Protein AF-A0A354HU44-F1 (afdb_monomer_lite)

Secondary structure (DSSP, 8-state):
-----EETT--GGGGSHHHHH-HHHHHHHHTS--SS-HHHHHHHHHHHHHHHHIIIII--S-----SEE--

Structure (mmCIF, N/CA/C/O backbone):
data_AF-A0A354HU44-F1
#
_entry.id   AF-A0A354HU44-F1
#
loop_
_atom_site.group_PDB
_atom_site.id
_atom_site.type_symbol
_atom_site.label_atom_id
_atom_site.label_alt_id
_atom_site.label_comp_id
_atom_site.label_asym_id
_atom_site.label_entity_id
_atom_site.label_seq_id
_atom_site.pdbx_PDB_ins_code
_atom_site.Cartn_x
_atom_site.Cartn_y
_atom_site.Cartn_z
_atom_site.occupancy
_atom_site.B_iso_or_equiv
_atom_site.auth_seq_id
_atom_site.auth_comp_id
_atom_site.auth_asym_id
_atom_site.auth_atom_id
_atom_site.pdbx_PDB_model_num
ATOM 1 N N . ASP A 1 1 ? -17.543 4.018 4.313 1.00 74.12 1 ASP A N 1
ATOM 2 C CA . ASP A 1 1 ? -16.59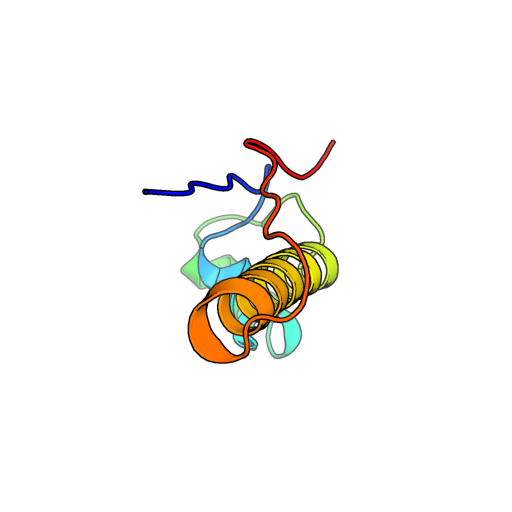8 4.837 3.530 1.00 74.12 1 ASP A CA 1
ATOM 3 C C . ASP A 1 1 ? -15.691 3.972 2.678 1.00 74.12 1 ASP A C 1
ATOM 5 O O . ASP A 1 1 ? -15.500 2.802 2.995 1.00 74.12 1 ASP A O 1
ATOM 9 N N . THR A 1 2 ? -15.171 4.531 1.587 1.00 85.69 2 THR A N 1
ATOM 10 C CA . THR A 1 2 ? -14.209 3.870 0.697 1.00 85.69 2 THR A CA 1
ATOM 11 C C . THR A 1 2 ? -12.934 4.700 0.661 1.00 85.69 2 THR A C 1
ATOM 13 O O . THR A 1 2 ? -12.990 5.893 0.371 1.00 85.69 2 THR A O 1
ATOM 16 N N . PHE A 1 3 ? -11.793 4.064 0.923 1.00 91.25 3 PHE A N 1
ATOM 17 C CA . PHE A 1 3 ? -10.476 4.697 0.894 1.00 91.25 3 PHE A CA 1
ATOM 18 C C . PHE A 1 3 ? -9.656 4.116 -0.252 1.00 91.25 3 PHE A C 1
ATOM 20 O O . PHE A 1 3 ? -9.600 2.900 -0.420 1.00 91.25 3 PHE A O 1
ATOM 27 N N . ASN A 1 4 ? -9.030 4.986 -1.042 1.00 91.56 4 ASN A N 1
ATOM 28 C CA . ASN A 1 4 ? -8.199 4.595 -2.175 1.00 91.56 4 ASN A CA 1
ATOM 29 C C . ASN A 1 4 ? -6.827 5.257 -2.035 1.00 91.56 4 ASN A C 1
ATOM 31 O O . ASN A 1 4 ? -6.750 6.478 -1.920 1.00 91.56 4 ASN A O 1
ATOM 35 N N . ALA A 1 5 ? -5.768 4.451 -2.089 1.00 91.81 5 ALA A N 1
ATOM 36 C CA . ALA A 1 5 ? -4.382 4.903 -2.074 1.00 91.81 5 ALA A CA 1
ATOM 37 C C . ALA A 1 5 ? -3.694 4.509 -3.384 1.00 91.81 5 ALA A C 1
ATOM 39 O O . ALA A 1 5 ? -3.767 3.354 -3.808 1.00 91.81 5 ALA A O 1
ATOM 40 N N . TYR A 1 6 ? -2.995 5.452 -4.010 1.00 91.25 6 TYR A N 1
ATOM 41 C CA . TYR A 1 6 ? -2.181 5.205 -5.195 1.00 91.25 6 TYR A CA 1
ATOM 42 C C . TYR A 1 6 ? -0.695 5.344 -4.864 1.00 91.25 6 TYR A C 1
ATOM 44 O O . TYR A 1 6 ? -0.236 6.421 -4.498 1.00 91.25 6 TYR A O 1
ATOM 52 N N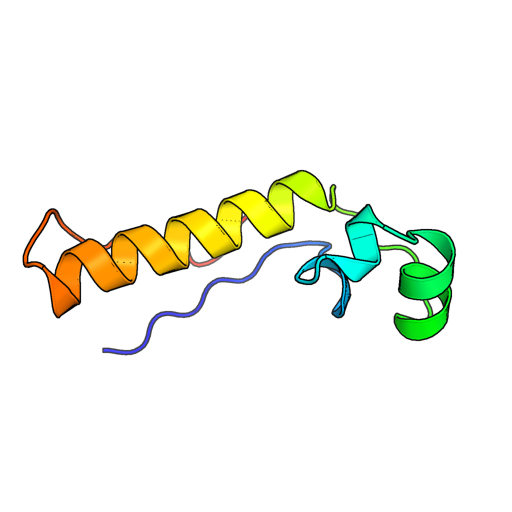 . ILE A 1 7 ? 0.078 4.268 -5.026 1.00 90.69 7 ILE A N 1
ATOM 53 C CA . ILE A 1 7 ? 1.536 4.311 -4.860 1.00 90.69 7 ILE A CA 1
ATOM 54 C C . ILE A 1 7 ? 2.174 4.519 -6.230 1.00 90.69 7 ILE A C 1
ATOM 56 O O . ILE A 1 7 ? 2.177 3.626 -7.085 1.00 90.69 7 ILE A O 1
ATOM 60 N N . LYS A 1 8 ? 2.717 5.714 -6.450 1.00 89.44 8 LYS A N 1
ATOM 61 C CA . LYS A 1 8 ? 3.344 6.095 -7.711 1.00 89.44 8 LYS A CA 1
ATOM 62 C C . LYS A 1 8 ? 4.539 5.186 -7.989 1.00 89.44 8 LYS A C 1
ATOM 64 O O . LYS A 1 8 ? 5.347 4.921 -7.104 1.00 89.44 8 LYS A O 1
ATOM 69 N N . GLY A 1 9 ? 4.637 4.690 -9.222 1.00 83.81 9 GLY A N 1
ATOM 70 C CA . GLY A 1 9 ? 5.762 3.865 -9.677 1.00 83.81 9 GLY A CA 1
ATOM 71 C C . GLY A 1 9 ? 5.787 2.418 -9.164 1.00 83.81 9 GLY A C 1
ATOM 72 O O . GLY A 1 9 ? 6.706 1.669 -9.513 1.00 83.81 9 GLY A O 1
ATOM 73 N N . ALA A 1 10 ? 4.785 1.998 -8.384 1.00 83.19 10 ALA A N 1
ATOM 74 C CA . ALA A 1 10 ? 4.629 0.605 -7.981 1.00 83.19 10 ALA A CA 1
ATOM 75 C C . ALA A 1 10 ? 4.267 -0.283 -9.188 1.00 83.19 10 ALA A C 1
ATOM 77 O O . ALA A 1 10 ? 3.399 0.048 -10.000 1.00 83.19 10 ALA A O 1
ATOM 78 N N . GLY A 1 11 ? 4.934 -1.432 -9.309 1.00 80.75 11 GLY A N 1
ATOM 79 C CA . GLY A 1 11 ? 4.488 -2.533 -10.162 1.00 80.75 11 GLY A CA 1
ATOM 80 C C . GLY A 1 11 ? 3.437 -3.382 -9.444 1.00 80.75 11 GLY A C 1
ATOM 81 O O . GLY A 1 11 ? 3.325 -3.338 -8.221 1.00 80.75 11 GLY A O 1
ATOM 82 N N . HIS A 1 12 ? 2.692 -4.203 -10.186 1.00 80.00 12 HIS A N 1
ATOM 83 C CA . HIS A 1 12 ? 1.650 -5.061 -9.610 1.00 80.00 12 HIS A CA 1
ATOM 84 C C . HIS A 1 12 ? 2.222 -6.015 -8.549 1.00 80.00 12 HIS A C 1
ATOM 86 O O . HIS A 1 12 ? 1.727 -6.086 -7.428 1.00 80.00 12 HIS A O 1
ATOM 92 N N . PHE A 1 13 ? 3.345 -6.670 -8.862 1.00 79.00 13 PHE A N 1
ATOM 93 C CA . PHE A 1 13 ? 4.014 -7.578 -7.923 1.00 79.00 13 PHE A CA 1
ATOM 94 C C . PHE A 1 13 ? 4.839 -6.873 -6.842 1.00 79.00 13 PHE A C 1
ATOM 96 O O . PHE A 1 13 ? 5.301 -7.534 -5.916 1.00 79.00 13 PHE A O 1
ATOM 103 N N . THR A 1 14 ? 5.007 -5.549 -6.917 1.00 76.38 14 THR A N 1
ATOM 104 C CA . THR A 1 14 ? 5.745 -4.764 -5.911 1.00 76.38 14 THR A CA 1
ATOM 105 C C . THR A 1 14 ? 5.053 -4.791 -4.541 1.00 76.38 14 THR A C 1
ATOM 107 O O . THR A 1 14 ? 5.681 -4.487 -3.536 1.00 76.38 14 THR A O 1
ATOM 110 N N . LEU A 1 15 ? 3.784 -5.210 -4.490 1.00 75.44 15 LEU A N 1
ATOM 111 C CA . LEU A 1 15 ? 3.006 -5.395 -3.262 1.00 75.44 15 LEU A CA 1
ATOM 112 C C . LEU A 1 15 ? 3.079 -6.820 -2.691 1.00 75.44 15 LEU A C 1
ATOM 114 O O . LEU A 1 15 ? 2.301 -7.172 -1.812 1.00 75.44 15 LEU A O 1
ATOM 118 N N . THR A 1 16 ? 3.980 -7.659 -3.201 1.00 79.50 16 THR A N 1
ATOM 119 C CA . THR A 1 16 ? 4.116 -9.056 -2.772 1.00 79.50 16 THR A CA 1
ATOM 120 C C . THR A 1 16 ? 5.545 -9.357 -2.340 1.00 79.50 16 THR A C 1
ATOM 122 O O . THR A 1 16 ? 6.497 -8.782 -2.872 1.00 79.50 16 THR A O 1
ATOM 125 N N . ASP A 1 17 ? 5.715 -10.342 -1.456 1.00 77.56 17 ASP A N 1
ATOM 126 C CA . ASP A 1 17 ? 7.039 -10.833 -1.047 1.00 77.56 17 ASP A CA 1
ATOM 127 C C . ASP A 1 17 ? 7.870 -11.364 -2.222 1.00 77.56 17 ASP A C 1
ATOM 129 O O . ASP A 1 17 ? 9.098 -11.435 -2.137 1.00 77.56 17 ASP A O 1
ATOM 133 N N . LEU A 1 18 ? 7.231 -11.699 -3.348 1.00 81.06 18 LEU A N 1
ATOM 134 C CA . LEU A 1 18 ? 7.924 -12.096 -4.568 1.00 81.06 18 LEU A CA 1
ATOM 135 C C . LEU A 1 18 ? 8.875 -11.000 -5.059 1.00 81.06 18 LEU A C 1
ATOM 137 O O . LEU A 1 18 ? 9.968 -11.318 -5.521 1.00 81.06 18 LEU A O 1
ATOM 141 N N . ALA A 1 19 ? 8.503 -9.725 -4.930 1.00 79.19 19 ALA A N 1
ATOM 142 C CA . ALA A 1 19 ? 9.369 -8.626 -5.341 1.00 79.19 19 ALA A CA 1
ATOM 143 C C . ALA A 1 19 ? 10.603 -8.468 -4.434 1.00 79.19 19 ALA A C 1
ATOM 145 O O . ALA A 1 19 ? 11.642 -8.030 -4.922 1.00 79.19 19 ALA A O 1
ATOM 146 N N . LEU A 1 20 ? 10.534 -8.893 -3.165 1.00 80.12 20 LEU A N 1
ATOM 147 C CA . LEU A 1 20 ? 11.695 -8.961 -2.267 1.00 80.12 20 LEU A CA 1
ATOM 148 C C . LEU A 1 20 ? 12.539 -10.222 -2.499 1.00 80.12 20 LEU A C 1
ATOM 150 O O . LEU A 1 20 ? 13.766 -10.168 -2.478 1.00 80.12 20 LEU A O 1
ATOM 154 N N . ARG A 1 21 ? 11.891 -11.374 -2.710 1.00 85.19 21 ARG A N 1
ATOM 155 C CA . ARG A 1 21 ? 12.559 -12.680 -2.832 1.00 85.19 21 ARG A CA 1
ATOM 156 C C . ARG A 1 21 ? 13.156 -12.931 -4.213 1.00 85.19 21 ARG A C 1
ATOM 158 O O . ARG A 1 21 ? 14.183 -13.593 -4.311 1.00 85.19 21 ARG A O 1
ATOM 165 N N . SER A 1 22 ? 12.520 -12.439 -5.273 1.00 83.50 22 SER A N 1
ATOM 166 C CA . SER A 1 22 ? 12.984 -12.590 -6.653 1.00 83.50 22 SER A CA 1
ATOM 167 C C . SER A 1 22 ? 12.626 -11.362 -7.500 1.00 83.50 22 SER A C 1
ATOM 169 O O . SER A 1 22 ? 11.679 -11.390 -8.296 1.00 83.50 22 SER A O 1
ATOM 171 N N . PRO A 1 23 ? 13.416 -10.276 -7.389 1.00 81.81 23 PRO A N 1
ATOM 172 C CA . PRO A 1 23 ? 13.216 -9.064 -8.182 1.00 81.81 23 PRO A CA 1
ATOM 173 C C . PRO A 1 23 ? 13.216 -9.332 -9.692 1.00 81.81 23 PRO A C 1
ATOM 175 O O . PRO A 1 23 ? 12.485 -8.692 -10.444 1.00 81.81 23 PRO A O 1
ATOM 178 N N . LEU A 1 24 ? 14.015 -10.303 -10.153 1.00 84.69 24 LEU A N 1
ATOM 179 C CA . LEU A 1 24 ? 14.068 -10.691 -11.562 1.00 84.69 24 LEU A CA 1
ATOM 180 C C . LEU A 1 24 ? 12.732 -11.274 -12.037 1.00 84.69 24 LEU A C 1
ATOM 182 O O . LEU A 1 24 ? 12.207 -10.836 -13.059 1.00 84.69 24 LEU A O 1
ATOM 186 N N . LEU A 1 25 ? 12.162 -12.225 -11.289 1.00 82.75 25 LEU A N 1
ATOM 187 C CA . LEU A 1 25 ? 10.893 -12.845 -11.663 1.00 82.75 25 LEU A CA 1
ATOM 188 C C . LEU A 1 25 ? 9.742 -11.839 -11.564 1.00 82.75 25 LEU A C 1
ATOM 190 O O . LEU A 1 25 ? 8.912 -11.769 -12.468 1.00 82.75 25 LEU A O 1
ATOM 194 N N . ALA A 1 26 ? 9.747 -10.988 -10.535 1.00 84.25 26 ALA A N 1
ATOM 195 C CA . ALA A 1 26 ? 8.786 -9.899 -10.408 1.00 84.25 26 ALA A CA 1
ATOM 196 C C . ALA A 1 26 ? 8.845 -8.927 -11.602 1.00 84.25 26 ALA A C 1
ATOM 198 O O . ALA A 1 26 ? 7.802 -8.483 -12.075 1.00 84.25 26 ALA A O 1
ATOM 199 N N . ARG A 1 27 ? 10.035 -8.618 -12.138 1.00 82.56 27 ARG A N 1
ATOM 200 C CA . ARG A 1 27 ? 10.192 -7.794 -13.354 1.00 82.56 27 ARG A CA 1
ATOM 201 C C . ARG A 1 27 ? 9.633 -8.474 -14.601 1.00 82.56 27 ARG A C 1
ATOM 203 O O . ARG A 1 27 ? 8.962 -7.808 -15.382 1.00 82.56 27 ARG A O 1
ATOM 210 N N . ILE A 1 28 ? 9.902 -9.769 -14.781 1.00 86.12 28 ILE A N 1
ATOM 211 C CA . ILE A 1 28 ? 9.387 -10.550 -15.916 1.00 86.12 28 ILE A CA 1
ATOM 212 C C . ILE A 1 28 ? 7.856 -10.554 -15.893 1.00 86.12 28 ILE A C 1
ATOM 214 O O . ILE A 1 28 ? 7.227 -10.221 -16.892 1.00 86.12 28 ILE A O 1
ATOM 218 N N . LEU A 1 29 ? 7.259 -10.858 -14.739 1.00 84.50 29 LEU A N 1
ATOM 219 C CA . LEU A 1 29 ? 5.805 -10.934 -14.593 1.00 84.50 29 LEU A CA 1
ATOM 220 C C . LEU A 1 29 ? 5.123 -9.561 -14.674 1.00 84.50 29 LEU A C 1
ATOM 222 O O . LEU A 1 29 ? 4.020 -9.458 -15.199 1.00 84.50 29 LEU A O 1
ATOM 226 N N . ASN A 1 30 ? 5.776 -8.495 -14.198 1.00 81.25 30 ASN A N 1
ATOM 227 C CA . ASN A 1 30 ? 5.286 -7.125 -14.377 1.00 81.25 30 ASN A CA 1
ATOM 228 C C . ASN A 1 30 ? 5.420 -6.623 -15.829 1.00 81.25 30 ASN A C 1
ATOM 230 O O . ASN A 1 30 ? 4.868 -5.571 -16.148 1.00 81.25 30 ASN A O 1
ATOM 234 N N . GLY A 1 31 ? 6.208 -7.287 -16.686 1.00 81.75 31 GLY A N 1
ATOM 235 C CA . GLY A 1 31 ? 6.543 -6.827 -18.043 1.00 81.75 31 GLY A CA 1
ATOM 236 C C . GLY A 1 31 ? 7.419 -5.565 -18.098 1.00 81.75 31 GLY A C 1
ATOM 237 O O . GLY A 1 31 ? 7.807 -5.121 -19.176 1.00 81.75 31 GLY A O 1
ATOM 238 N N . ARG A 1 32 ? 7.744 -4.973 -16.943 1.00 77.31 32 ARG A N 1
ATOM 239 C CA . ARG A 1 32 ? 8.587 -3.783 -16.780 1.00 77.31 32 ARG A CA 1
ATOM 240 C C . ARG A 1 32 ? 9.207 -3.746 -15.386 1.00 77.31 32 ARG A C 1
ATOM 242 O O . ARG A 1 32 ? 8.713 -4.381 -14.453 1.00 77.31 32 ARG A O 1
ATOM 249 N N . ALA A 1 33 ? 10.279 -2.973 -15.235 1.00 74.44 33 ALA A N 1
ATOM 250 C CA . ALA A 1 33 ? 10.800 -2.649 -13.913 1.00 74.44 33 ALA A CA 1
ATOM 251 C C . ALA A 1 33 ? 9.845 -1.691 -13.188 1.00 74.44 33 ALA A C 1
ATOM 253 O O . ALA A 1 33 ? 9.340 -0.743 -13.792 1.00 74.44 33 ALA A O 1
ATOM 254 N N . ALA A 1 34 ? 9.601 -1.947 -11.902 1.00 77.06 34 ALA A N 1
ATOM 255 C CA . ALA A 1 34 ? 9.012 -0.941 -11.028 1.00 77.06 34 ALA A CA 1
ATOM 256 C C . ALA A 1 34 ? 10.000 0.226 -10.892 1.00 77.06 34 ALA A C 1
ATOM 258 O O . ALA A 1 34 ? 11.212 0.009 -10.875 1.00 77.06 34 ALA A O 1
ATOM 259 N N . THR A 1 35 ? 9.485 1.450 -10.819 1.00 77.75 35 THR A N 1
ATOM 260 C CA . THR A 1 35 ? 10.311 2.660 -10.671 1.00 77.75 35 THR A CA 1
ATOM 261 C C . THR A 1 35 ? 10.413 3.116 -9.217 1.00 77.75 35 THR A C 1
ATOM 263 O O . THR A 1 35 ? 11.121 4.075 -8.934 1.00 77.75 35 THR A O 1
ATOM 266 N N . THR A 1 36 ? 9.705 2.435 -8.314 1.00 78.69 36 THR A N 1
ATOM 267 C CA . THR A 1 36 ? 9.665 2.710 -6.875 1.00 78.69 36 THR A CA 1
ATOM 268 C C . THR A 1 36 ? 10.245 1.539 -6.095 1.00 78.69 36 THR A C 1
ATOM 270 O O . THR A 1 36 ? 10.077 0.378 -6.478 1.00 78.69 36 THR A O 1
ATOM 273 N N . GLU A 1 37 ? 10.910 1.855 -4.985 1.00 82.94 37 GLU A N 1
ATOM 274 C CA . GLU A 1 37 ? 11.498 0.879 -4.073 1.00 82.94 37 GLU A CA 1
ATOM 275 C C . GLU A 1 37 ? 10.445 -0.097 -3.535 1.00 82.94 37 GLU A C 1
ATOM 277 O O . GLU A 1 37 ? 9.431 0.296 -2.955 1.00 82.94 37 GLU A O 1
ATOM 282 N N . THR A 1 38 ? 10.702 -1.397 -3.697 1.00 82.69 38 THR A N 1
ATOM 283 C CA . THR A 1 38 ? 9.757 -2.452 -3.289 1.00 82.69 38 THR A CA 1
ATOM 284 C C . THR A 1 38 ? 9.478 -2.411 -1.790 1.00 82.69 38 THR A C 1
ATOM 286 O O . THR A 1 38 ? 8.331 -2.537 -1.363 1.00 82.69 38 THR A O 1
ATOM 289 N N . GLU A 1 39 ? 10.517 -2.183 -0.987 1.00 85.31 39 GLU A N 1
ATOM 290 C CA . GLU A 1 39 ? 10.388 -2.091 0.465 1.00 85.31 39 GLU A CA 1
ATOM 291 C C . GLU A 1 39 ? 9.500 -0.913 0.889 1.00 85.31 39 GLU A C 1
ATOM 293 O O . GLU A 1 39 ? 8.694 -1.056 1.808 1.00 85.31 39 GLU A O 1
ATOM 298 N N . TYR A 1 40 ? 9.594 0.229 0.196 1.00 88.00 40 TYR A N 1
ATOM 299 C CA . TYR A 1 40 ? 8.733 1.383 0.454 1.00 88.00 40 TYR A CA 1
ATOM 300 C C . TYR A 1 40 ? 7.264 1.042 0.191 1.00 88.00 40 TYR A C 1
ATOM 302 O O . TYR A 1 40 ? 6.421 1.258 1.059 1.00 88.00 40 TYR A O 1
ATOM 310 N N . CYS A 1 41 ? 6.959 0.448 -0.967 1.00 88.56 41 CYS A N 1
ATOM 311 C CA . CYS A 1 41 ? 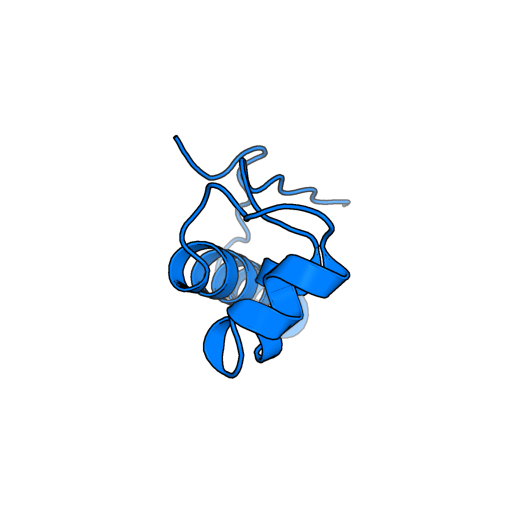5.593 0.053 -1.311 1.00 88.56 41 CYS A CA 1
ATOM 312 C C . CYS A 1 41 ? 4.991 -0.905 -0.273 1.00 88.56 41 CYS A C 1
ATOM 314 O O . CYS A 1 41 ? 3.866 -0.692 0.178 1.00 88.56 41 CYS A O 1
ATOM 316 N N . LEU A 1 42 ? 5.748 -1.930 0.133 1.00 88.69 42 LEU A N 1
ATOM 317 C CA . LEU A 1 42 ? 5.300 -2.908 1.126 1.00 88.69 42 LEU A CA 1
ATOM 318 C C . LEU A 1 42 ? 5.078 -2.274 2.500 1.00 88.69 42 LEU A C 1
ATOM 320 O O . LEU A 1 42 ? 4.048 -2.522 3.123 1.00 88.69 42 LEU A O 1
ATOM 324 N N . LYS A 1 43 ? 5.997 -1.419 2.968 1.00 90.69 43 LYS A N 1
ATOM 325 C CA . LYS A 1 43 ? 5.829 -0.705 4.243 1.00 90.69 43 LYS A CA 1
ATOM 326 C C . LYS A 1 43 ? 4.606 0.209 4.225 1.00 90.69 43 LYS A C 1
ATOM 328 O O . LYS A 1 43 ? 3.863 0.216 5.202 1.00 90.69 43 LYS A O 1
ATOM 333 N N . THR A 1 44 ? 4.372 0.933 3.130 1.00 92.12 44 THR A N 1
ATOM 334 C CA . THR A 1 44 ? 3.203 1.812 2.987 1.00 92.12 44 THR A CA 1
ATOM 335 C C . THR A 1 44 ? 1.898 1.020 3.033 1.00 92.12 44 THR A C 1
ATOM 337 O O . THR A 1 44 ? 1.017 1.365 3.816 1.00 92.12 44 THR A O 1
ATOM 340 N N . VAL A 1 45 ? 1.773 -0.069 2.264 1.00 91.25 45 VAL A N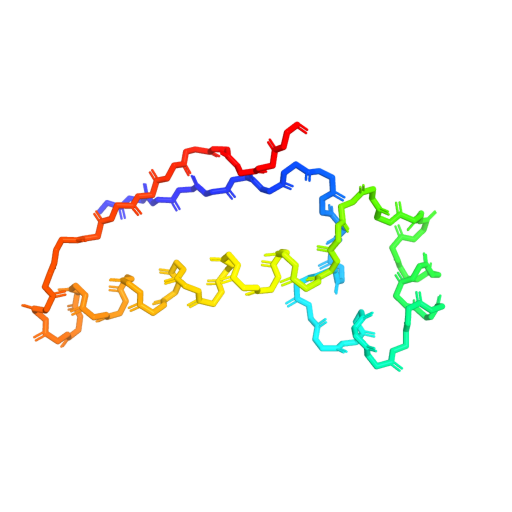 1
ATOM 341 C CA . VAL A 1 45 ? 0.548 -0.891 2.273 1.00 91.25 45 VAL A CA 1
ATOM 342 C C . VAL A 1 45 ? 0.330 -1.566 3.624 1.00 91.25 45 VAL A C 1
ATOM 344 O O . VAL A 1 45 ? -0.783 -1.526 4.140 1.00 91.25 45 VAL A O 1
ATOM 347 N N . ASN A 1 46 ? 1.377 -2.133 4.229 1.00 92.19 46 ASN A N 1
ATOM 348 C CA . ASN A 1 46 ? 1.260 -2.785 5.533 1.00 92.19 46 ASN A CA 1
ATOM 349 C C . ASN A 1 46 ? 0.843 -1.799 6.627 1.00 92.19 46 ASN A C 1
ATOM 351 O O . ASN A 1 46 ? -0.010 -2.130 7.445 1.00 92.19 46 ASN A O 1
ATOM 355 N N . ARG A 1 47 ? 1.403 -0.582 6.620 1.00 94.62 47 ARG A N 1
ATOM 356 C CA . ARG A 1 47 ? 1.000 0.478 7.548 1.00 94.62 47 ARG A CA 1
ATOM 357 C C . ARG A 1 47 ? -0.459 0.878 7.342 1.00 94.62 47 ARG A C 1
ATOM 359 O O . ARG A 1 47 ? -1.199 0.914 8.310 1.00 94.62 47 ARG A O 1
ATOM 366 N N . LEU A 1 48 ? -0.885 1.123 6.101 1.00 95.06 48 LEU A N 1
ATOM 367 C CA . LEU A 1 48 ? -2.277 1.482 5.808 1.00 95.06 48 LEU A CA 1
ATOM 368 C C . LEU A 1 48 ? -3.262 0.395 6.244 1.00 95.06 48 LEU A C 1
ATOM 370 O O . LEU A 1 48 ? -4.299 0.705 6.819 1.00 95.06 48 LEU A O 1
ATOM 374 N N . ALA A 1 49 ? -2.938 -0.874 5.992 1.00 94.25 49 ALA A N 1
ATOM 375 C CA . ALA A 1 49 ? -3.769 -1.990 6.425 1.00 94.25 49 ALA A CA 1
ATOM 376 C C . ALA A 1 49 ? -3.850 -2.071 7.956 1.00 94.25 49 ALA A C 1
ATOM 378 O O . ALA A 1 49 ? -4.937 -2.254 8.499 1.00 94.25 49 ALA A O 1
ATOM 379 N N . LEU A 1 50 ? -2.717 -1.909 8.647 1.00 95.69 50 LEU A N 1
ATOM 380 C CA . LEU A 1 50 ? -2.666 -1.923 10.105 1.00 95.69 50 LEU A CA 1
ATOM 381 C C . LEU A 1 50 ? -3.481 -0.771 10.704 1.00 95.69 50 LEU A C 1
ATOM 383 O O . LEU A 1 50 ? -4.390 -1.036 11.482 1.00 95.69 50 LEU A O 1
ATOM 387 N N . ASP A 1 51 ? -3.231 0.467 10.270 1.00 95.75 51 ASP A N 1
ATOM 388 C CA . ASP A 1 51 ? -3.936 1.661 10.751 1.00 95.75 51 ASP A CA 1
ATOM 389 C C . ASP A 1 51 ? -5.455 1.543 10.494 1.00 95.75 51 ASP A C 1
ATOM 391 O O . ASP A 1 51 ? -6.275 1.953 11.317 1.00 95.75 51 ASP A O 1
ATOM 395 N N . PHE A 1 52 ? -5.855 0.945 9.363 1.00 96.00 52 PHE A N 1
ATOM 396 C CA . PHE A 1 52 ? -7.261 0.681 9.051 1.00 96.00 52 PHE A CA 1
ATOM 397 C C . PHE A 1 52 ? -7.877 -0.335 10.020 1.00 96.00 52 PHE A C 1
ATOM 399 O O . PHE A 1 52 ? -8.959 -0.105 10.563 1.00 96.00 52 PHE A O 1
ATOM 406 N N . PHE A 1 53 ? -7.207 -1.465 10.256 1.00 97.12 53 PHE A N 1
ATOM 407 C CA . PHE A 1 53 ? -7.720 -2.491 11.162 1.00 97.12 53 PHE A CA 1
ATOM 408 C C . PHE A 1 53 ? -7.725 -2.032 12.620 1.00 97.12 53 PHE A C 1
ATOM 410 O O . PHE A 1 53 ? -8.680 -2.331 13.335 1.00 97.12 53 PHE A O 1
ATOM 417 N N . ASP A 1 54 ? -6.724 -1.275 13.055 1.00 97.44 54 ASP A N 1
ATOM 418 C CA . ASP A 1 54 ? -6.674 -0.715 14.403 1.00 97.44 54 ASP A CA 1
ATOM 419 C C . ASP A 1 54 ? -7.847 0.253 14.624 1.00 97.44 54 ASP A C 1
ATOM 421 O O . ASP A 1 54 ? -8.608 0.088 15.581 1.00 97.44 54 ASP A O 1
ATOM 425 N N . CYS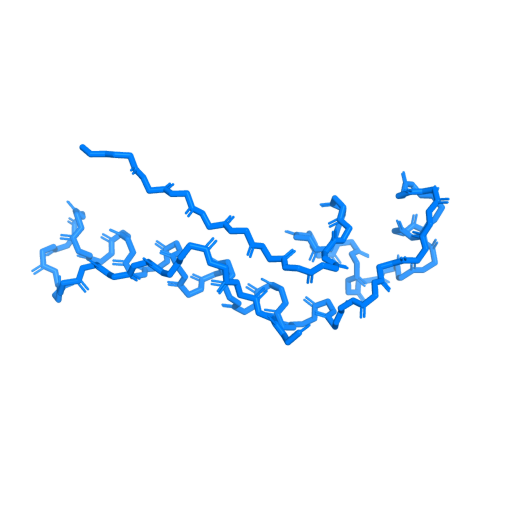 A 1 55 ? -8.113 1.151 13.671 1.00 96.50 55 CYS A N 1
ATOM 426 C CA . CYS A 1 55 ? -9.233 2.087 13.760 1.00 96.50 55 CYS A CA 1
ATOM 427 C C . CYS A 1 55 ? -10.602 1.381 13.785 1.00 96.50 55 CYS A C 1
ATOM 429 O O . CYS A 1 55 ? -11.422 1.645 14.665 1.00 96.50 55 CYS A O 1
ATOM 431 N N . TYR A 1 56 ? -10.863 0.468 12.841 1.00 95.12 56 TYR A N 1
ATOM 432 C CA . TYR A 1 56 ? -12.212 -0.078 12.631 1.00 95.12 56 TYR A CA 1
ATOM 433 C C . TYR A 1 56 ? -12.505 -1.387 13.370 1.00 95.12 56 TYR A C 1
ATOM 435 O O . TYR A 1 56 ? -13.673 -1.680 13.624 1.00 95.12 56 TYR A O 1
ATOM 443 N N . LEU A 1 57 ? -11.489 -2.187 13.702 1.00 96.62 57 LEU A N 1
ATOM 444 C CA . LEU A 1 57 ? -11.675 -3.463 14.406 1.00 96.62 57 LEU A CA 1
ATOM 445 C C . LEU A 1 57 ? -11.301 -3.382 15.886 1.00 96.62 57 LEU A C 1
ATOM 447 O O . LEU A 1 57 ? -11.896 -4.103 16.685 1.00 96.62 57 LEU A O 1
ATOM 451 N N . LYS A 1 58 ? -10.341 -2.526 16.260 1.00 96.19 58 LYS A N 1
ATOM 452 C CA . LYS A 1 58 ? -9.914 -2.359 17.661 1.00 96.19 58 LYS A CA 1
ATOM 453 C C . LYS A 1 58 ? -10.431 -1.074 18.308 1.00 96.19 58 LYS A C 1
ATOM 455 O O . LYS A 1 58 ? -10.459 -0.991 19.532 1.00 96.19 58 LYS A O 1
ATOM 460 N N . GLY A 1 59 ? -10.869 -0.095 17.513 1.00 93.81 59 GLY A N 1
ATOM 461 C CA . GLY A 1 59 ? -11.247 1.229 18.015 1.00 93.81 59 GLY A CA 1
ATOM 462 C C . GLY A 1 59 ? -10.039 2.061 18.458 1.00 93.81 59 GLY A C 1
A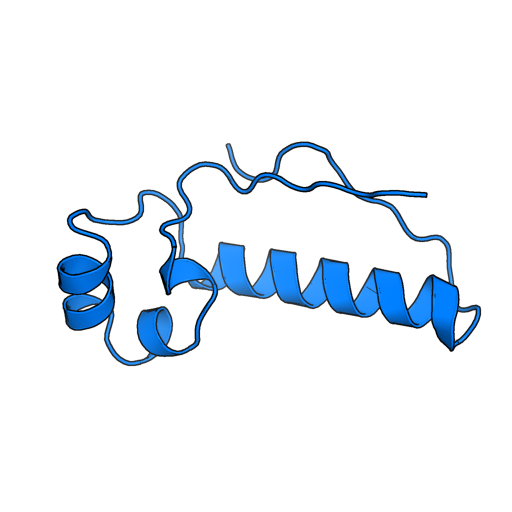TOM 463 O O . GLY A 1 59 ? -10.173 2.940 19.308 1.00 93.81 59 GLY A O 1
ATOM 464 N N . GLU A 1 60 ? -8.856 1.767 17.917 1.00 96.12 60 GLU A N 1
ATOM 465 C CA . GLU A 1 60 ? -7.589 2.406 18.261 1.00 96.12 60 GLU A CA 1
ATOM 466 C C . GLU A 1 60 ? -7.213 3.454 17.208 1.00 96.12 60 GLU A C 1
ATOM 468 O O . GLU A 1 60 ? -6.925 3.127 16.060 1.00 96.12 60 GLU A O 1
ATOM 473 N N . GLY A 1 61 ? -7.176 4.725 17.617 1.00 92.69 61 GLY A N 1
ATOM 474 C CA . GLY A 1 61 ? -6.724 5.832 16.772 1.00 92.69 61 GLY A CA 1
ATOM 475 C C . GLY A 1 61 ? -7.619 6.137 15.554 1.00 92.69 61 GLY A C 1
ATOM 476 O O . GLY A 1 61 ? -8.533 5.385 15.210 1.00 92.69 61 GLY A O 1
ATOM 477 N N . PRO A 1 62 ? -7.411 7.293 14.899 1.00 92.38 62 PRO A N 1
ATOM 478 C CA . PRO A 1 62 ? -8.090 7.617 13.651 1.00 92.38 62 PRO A CA 1
ATOM 479 C C . PRO A 1 62 ? -7.355 7.014 12.446 1.00 92.38 62 PRO A C 1
ATOM 481 O O . PRO A 1 62 ? -6.131 7.105 12.348 1.00 92.38 62 PRO A O 1
ATOM 484 N N . PHE A 1 63 ? -8.103 6.480 11.480 1.00 94.56 63 PHE A N 1
ATOM 485 C CA . PHE A 1 63 ? -7.544 6.100 10.186 1.00 94.56 63 PHE A CA 1
ATOM 486 C C . PHE A 1 63 ? -7.404 7.322 9.266 1.00 94.56 63 PHE A C 1
ATOM 488 O O . PHE A 1 63 ? -8.368 8.059 9.048 1.00 94.56 63 PHE A O 1
ATOM 495 N N . ALA A 1 64 ? -6.214 7.513 8.693 1.00 91.19 64 ALA A N 1
ATOM 496 C CA . ALA A 1 64 ? -5.934 8.546 7.700 1.00 91.19 64 ALA A CA 1
ATOM 497 C C . ALA A 1 64 ? -5.233 7.936 6.480 1.00 91.19 64 ALA A C 1
ATOM 499 O O . ALA A 1 64 ? -4.250 7.210 6.611 1.00 91.19 64 ALA A O 1
ATOM 500 N N . CYS A 1 65 ? -5.730 8.265 5.289 1.00 92.25 65 CYS A N 1
ATOM 501 C CA . CYS A 1 65 ? -5.206 7.783 4.018 1.00 92.25 65 CYS A CA 1
ATOM 502 C C . CYS A 1 65 ? -4.964 8.968 3.083 1.00 92.25 65 CYS A C 1
ATOM 504 O O . CYS A 1 65 ? -5.877 9.749 2.813 1.00 92.25 65 CYS A O 1
ATOM 506 N N . GLU A 1 66 ? -3.748 9.088 2.563 1.00 91.00 66 GLU A N 1
ATOM 507 C CA . GLU A 1 66 ? -3.426 10.015 1.483 1.00 91.00 66 GLU A CA 1
ATOM 508 C C . GLU A 1 66 ? -3.868 9.403 0.153 1.00 91.00 66 GLU A C 1
ATOM 510 O O . GLU A 1 66 ? -3.866 8.184 -0.030 1.00 91.00 66 GLU A O 1
ATOM 515 N N . ALA A 1 67 ? -4.248 10.251 -0.801 1.00 89.00 67 ALA A N 1
ATOM 516 C CA . ALA A 1 67 ? -4.643 9.769 -2.121 1.00 89.00 67 ALA A CA 1
ATOM 517 C C . ALA A 1 67 ? -3.443 9.215 -2.911 1.00 89.00 67 ALA A C 1
ATOM 519 O O . ALA A 1 67 ? -3.602 8.283 -3.701 1.00 89.00 67 ALA A O 1
ATOM 520 N N . VAL A 1 68 ? -2.246 9.783 -2.714 1.00 90.94 68 VAL A N 1
ATOM 521 C CA . VAL A 1 68 ? -1.039 9.462 -3.485 1.00 90.94 68 VAL A CA 1
ATOM 522 C C . VAL A 1 68 ? 0.173 9.345 -2.565 1.00 90.94 68 VAL A C 1
ATOM 524 O O . VAL A 1 68 ? 0.430 10.243 -1.777 1.00 90.94 68 VAL A O 1
ATOM 527 N N . TYR A 1 69 ? 0.946 8.275 -2.738 1.00 89.12 69 TYR A N 1
ATOM 528 C CA . TYR A 1 69 ? 2.200 8.002 -2.039 1.00 89.12 69 TYR A CA 1
ATOM 529 C C . TYR A 1 69 ? 3.353 7.862 -3.043 1.00 89.12 69 TYR A C 1
ATOM 531 O O . TYR A 1 69 ? 3.215 7.184 -4.065 1.00 89.12 69 TYR A O 1
ATOM 539 N N . GLY A 1 70 ? 4.507 8.456 -2.734 1.00 82.50 70 GLY A N 1
ATOM 540 C CA . GLY A 1 70 ? 5.701 8.487 -3.591 1.00 82.50 70 GLY A CA 1
ATOM 541 C C . GLY A 1 70 ? 5.917 9.840 -4.287 1.00 82.50 70 GLY A C 1
ATOM 542 O O . GLY A 1 70 ? 4.953 10.529 -4.615 1.00 82.50 70 GLY A O 1
ATOM 543 N N . ASN A 1 71 ? 7.187 10.214 -4.498 1.00 62.00 71 ASN A N 1
ATOM 544 C CA . ASN A 1 71 ? 7.590 11.474 -5.153 1.00 62.00 71 ASN A CA 1
ATOM 545 C C . ASN A 1 71 ? 7.356 11.473 -6.672 1.00 62.00 71 ASN A C 1
ATOM 547 O O . ASN A 1 71 ? 7.507 10.436 -7.355 1.00 62.00 71 ASN A O 1
#

Radius of gyration: 13.74 Å; chains: 1; bounding box: 31×24×36 Å

Foldseek 3Di:
DDDAEAEPQDFPCLQDCCCVVPVPVSCVVSVHHRPDDSVVNNVVVVVLVVLVCCCPVVVHDDRDHDRYHDD

pLDDT: mean 86.7, std 7.22, range [62.0, 97.44]

Sequence (71 aa):
DTFNAYIKGAGHFTLTDLALRSPLLARILNGRAATTETEYCLKTVNRLALDFFDCYLKGEGPFACEAVYGN